Protein AF-A0A0B7N895-F1 (afdb_monomer)

Sequence (86 aa):
MSLVQNYNPDACLNNVMGLAESTKYFNVTTILTTSREYGPNGIMLPEPMSLLPNSIYIARPGQTNAWDDERFVKASKQSKRTVESN

Mean predicted aligned error: 6.36 Å

Secondary structure (DSSP, 8-state):
-----SS-HHHHHHHHHHHHHHHHHTT---EEEEESTTTTT-PPPHHHHHH-TTSEEEEESS-SSGGGSHHHHHHHHHT-------

Radius of gyration: 15.0 Å; Cα contacts (8 Å, |Δi|>4): 74; chains: 1; bounding box: 38×28×39 Å

Foldseek 3Di:
DDPPCPDDPVVVVVVVVVVLVVCVVVVAAAAAEDACQVDPRHHDDVRSCVSCVVHHYYYHNHDPDQCVDPVSVVSVVVSPPDPPDD

Structure (mmCIF, N/CA/C/O backbone):
data_AF-A0A0B7N895-F1
#
_entry.id   AF-A0A0B7N895-F1
#
loop_
_atom_site.group_PDB
_atom_site.id
_atom_site.type_symbol
_atom_site.label_atom_id
_atom_site.label_alt_id
_atom_site.label_comp_id
_atom_site.label_asym_id
_atom_site.label_entity_id
_atom_site.label_seq_id
_atom_site.pdbx_PDB_ins_code
_atom_site.Cartn_x
_atom_site.Cartn_y
_atom_site.Cartn_z
_atom_site.occupancy
_atom_site.B_iso_or_equiv
_atom_site.auth_seq_id
_atom_site.auth_comp_id
_atom_site.auth_asym_id
_atom_site.auth_atom_id
_atom_site.pdbx_PDB_model_num
ATOM 1 N N . MET A 1 1 ? 17.485 5.087 -23.419 1.00 39.66 1 MET A N 1
ATOM 2 C CA . MET A 1 1 ? 16.108 5.032 -23.952 1.00 39.66 1 MET A CA 1
ATOM 3 C C . MET A 1 1 ? 15.237 5.800 -22.969 1.00 39.66 1 MET A C 1
ATOM 5 O O . MET A 1 1 ? 14.979 5.297 -21.886 1.00 39.66 1 MET A O 1
ATOM 9 N N . SER A 1 2 ? 14.951 7.072 -23.256 1.00 49.12 2 SER A N 1
ATOM 10 C CA . SER A 1 2 ? 14.173 7.934 -22.356 1.00 49.12 2 SER A CA 1
ATOM 11 C C . SER A 1 2 ? 12.693 7.636 -22.572 1.00 49.12 2 SER A C 1
ATOM 13 O O . SER A 1 2 ? 12.082 8.132 -23.515 1.00 49.12 2 SER A O 1
ATOM 15 N N . LEU A 1 3 ? 12.140 6.743 -21.751 1.00 56.56 3 LEU A N 1
ATOM 16 C CA . LEU A 1 3 ? 10.703 6.732 -21.499 1.00 56.56 3 LEU A CA 1
ATOM 17 C C . LEU A 1 3 ? 10.416 8.044 -20.773 1.00 56.56 3 LEU A C 1
ATOM 19 O O . LEU A 1 3 ? 11.121 8.352 -19.821 1.00 56.56 3 LEU A O 1
ATOM 23 N N . VAL A 1 4 ? 9.458 8.836 -21.246 1.00 49.06 4 VAL A N 1
ATOM 24 C CA . VAL A 1 4 ? 9.075 10.120 -20.641 1.00 49.06 4 VAL A CA 1
ATOM 25 C C . VAL A 1 4 ? 8.843 9.926 -19.132 1.00 49.06 4 VAL A C 1
ATOM 27 O O . VAL A 1 4 ? 7.810 9.409 -18.712 1.00 49.06 4 VAL A O 1
ATOM 30 N N . GLN A 1 5 ? 9.840 10.281 -18.313 1.00 64.12 5 GLN A N 1
ATOM 31 C CA . GLN A 1 5 ? 9.801 10.163 -16.857 1.00 64.12 5 GLN A CA 1
ATOM 32 C C . GLN A 1 5 ? 9.171 11.439 -16.307 1.00 64.12 5 GLN A C 1
ATOM 34 O O . GLN A 1 5 ? 9.855 12.420 -16.034 1.00 64.12 5 GLN A O 1
ATOM 39 N N . ASN A 1 6 ? 7.845 11.430 -16.164 1.00 69.12 6 ASN A N 1
ATOM 40 C CA . ASN A 1 6 ? 7.089 12.569 -15.627 1.00 69.12 6 ASN A CA 1
ATOM 41 C C . ASN A 1 6 ? 7.456 12.912 -14.167 1.00 69.12 6 ASN A C 1
ATOM 43 O O . ASN A 1 6 ? 7.051 13.956 -13.662 1.00 69.12 6 ASN A O 1
ATOM 47 N N . TYR A 1 7 ? 8.203 12.043 -13.478 1.00 79.94 7 TYR A N 1
ATOM 48 C CA . TYR A 1 7 ? 8.663 12.250 -12.112 1.00 79.94 7 TYR A CA 1
ATOM 49 C C . TYR A 1 7 ? 9.975 11.496 -11.868 1.00 79.94 7 TYR A C 1
ATOM 51 O O . TYR A 1 7 ? 10.158 10.397 -12.394 1.00 79.94 7 TYR A O 1
ATOM 59 N N . ASN A 1 8 ? 10.882 12.073 -11.074 1.00 89.19 8 ASN A N 1
ATOM 60 C CA . ASN A 1 8 ? 12.141 11.417 -10.717 1.00 89.19 8 ASN A CA 1
ATOM 61 C C . ASN A 1 8 ? 11.842 10.167 -9.850 1.00 89.19 8 ASN A C 1
ATOM 63 O O . ASN A 1 8 ? 11.157 10.301 -8.829 1.00 89.19 8 ASN A O 1
ATOM 67 N N . PRO A 1 9 ? 12.327 8.967 -10.226 1.00 87.56 9 PRO A N 1
ATOM 68 C CA . PRO A 1 9 ? 12.049 7.730 -9.493 1.00 87.56 9 PRO A CA 1
ATOM 69 C C . PRO A 1 9 ? 12.555 7.756 -8.044 1.00 87.56 9 PRO A C 1
ATOM 71 O O . PRO A 1 9 ? 11.839 7.300 -7.153 1.00 87.56 9 PRO A O 1
ATOM 74 N N . ASP A 1 10 ? 13.717 8.357 -7.786 1.00 89.75 10 ASP A N 1
ATOM 75 C CA . ASP A 1 10 ? 14.288 8.461 -6.439 1.00 89.75 10 ASP A CA 1
ATOM 76 C C . ASP A 1 10 ? 13.433 9.376 -5.561 1.00 89.75 10 ASP A C 1
ATOM 78 O O . ASP A 1 10 ? 13.141 9.066 -4.408 1.00 89.75 10 ASP A O 1
ATOM 82 N N . ALA A 1 11 ? 12.955 10.488 -6.128 1.00 91.81 11 ALA A N 1
ATOM 83 C CA . ALA A 1 11 ? 12.028 11.376 -5.434 1.00 91.81 11 ALA A CA 1
ATOM 84 C C . ALA A 1 11 ? 10.696 10.671 -5.126 1.00 91.81 11 ALA A C 1
ATOM 86 O O . ALA A 1 11 ? 10.130 10.869 -4.052 1.00 91.81 11 ALA A O 1
ATOM 87 N N . CYS A 1 12 ? 10.203 9.825 -6.040 1.00 90.25 12 CYS A N 1
ATOM 88 C CA . CYS A 1 12 ? 8.985 9.039 -5.827 1.00 90.25 12 CYS A CA 1
ATOM 89 C C . CYS A 1 12 ? 9.150 8.099 -4.633 1.00 90.25 12 CYS A C 1
ATOM 91 O O . CYS A 1 12 ? 8.332 8.114 -3.712 1.00 90.25 12 CYS A O 1
ATOM 93 N N . LEU A 1 13 ? 10.243 7.331 -4.630 1.00 91.56 13 LEU A N 1
ATOM 94 C CA . LEU A 1 13 ? 10.553 6.393 -3.561 1.00 91.56 13 LEU A CA 1
ATOM 95 C C . LEU A 1 13 ? 10.715 7.114 -2.219 1.00 91.56 13 LEU A C 1
ATOM 97 O O . LEU A 1 13 ? 10.099 6.710 -1.235 1.00 91.56 13 LEU A O 1
ATOM 101 N N . ASN A 1 14 ? 11.460 8.222 -2.188 1.00 94.56 14 ASN A N 1
ATOM 102 C CA . ASN A 1 14 ? 11.660 9.017 -0.976 1.00 94.56 14 ASN A CA 1
ATOM 103 C C . ASN A 1 14 ? 10.338 9.542 -0.399 1.00 94.56 14 ASN A C 1
ATOM 105 O O . ASN A 1 14 ? 10.133 9.479 0.810 1.00 94.56 14 ASN A O 1
ATOM 109 N N . ASN A 1 15 ? 9.412 10.007 -1.241 1.00 94.69 15 ASN A N 1
ATOM 110 C CA . ASN A 1 15 ? 8.108 10.487 -0.777 1.00 94.69 15 ASN A CA 1
ATOM 111 C C . ASN A 1 15 ? 7.234 9.354 -0.224 1.00 94.69 15 ASN A C 1
ATOM 113 O O . ASN A 1 15 ? 6.573 9.528 0.801 1.00 94.69 15 ASN A O 1
ATOM 117 N N . VAL A 1 16 ? 7.237 8.190 -0.882 1.00 94.94 16 VAL A N 1
ATOM 118 C CA . VAL A 1 16 ? 6.517 6.999 -0.407 1.00 94.94 16 VAL A CA 1
ATOM 119 C C . VAL A 1 16 ? 7.064 6.552 0.948 1.00 94.94 16 VAL A C 1
ATOM 121 O O . VAL A 1 16 ? 6.284 6.311 1.872 1.00 94.94 16 VAL A O 1
ATOM 124 N N . MET A 1 17 ? 8.388 6.497 1.094 1.00 96.88 17 MET A N 1
ATOM 125 C CA . MET A 1 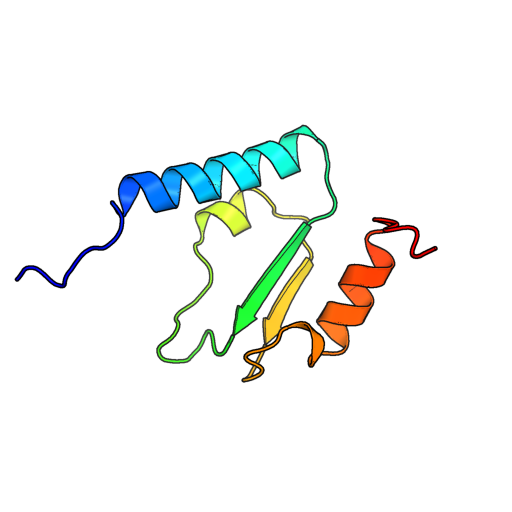17 ? 9.034 6.116 2.349 1.00 96.88 17 MET A CA 1
ATOM 126 C C . MET A 1 17 ? 8.805 7.149 3.450 1.00 96.88 17 MET A C 1
ATOM 128 O O . MET A 1 17 ? 8.433 6.762 4.551 1.00 96.88 17 MET A O 1
ATOM 132 N N . GLY A 1 18 ? 8.898 8.448 3.155 1.00 96.94 18 GLY A N 1
ATOM 133 C CA . GLY A 1 18 ? 8.605 9.507 4.125 1.00 96.94 18 GLY A CA 1
ATOM 134 C C . GLY A 1 18 ? 7.161 9.463 4.638 1.00 96.94 18 GLY A C 1
ATOM 135 O O . GLY A 1 18 ? 6.913 9.643 5.834 1.00 96.94 18 GLY A O 1
ATOM 136 N N . LEU A 1 19 ? 6.194 9.146 3.768 1.00 96.50 19 LEU A N 1
ATOM 137 C CA . LEU A 1 19 ? 4.812 8.912 4.190 1.00 96.50 19 LEU A CA 1
ATOM 138 C C . LEU A 1 19 ? 4.708 7.673 5.088 1.00 96.50 19 LEU A C 1
ATOM 140 O O . LEU A 1 19 ? 4.094 7.742 6.152 1.00 96.50 19 LEU A O 1
ATOM 144 N N . ALA A 1 20 ? 5.317 6.553 4.695 1.00 96.06 20 ALA A N 1
ATOM 145 C CA . ALA A 1 20 ? 5.286 5.322 5.480 1.00 96.06 20 ALA A CA 1
ATOM 146 C C . ALA A 1 20 ? 5.948 5.504 6.862 1.00 96.06 20 ALA A C 1
ATOM 148 O O . ALA A 1 20 ? 5.376 5.111 7.880 1.00 96.06 20 ALA A O 1
ATOM 149 N N . GLU A 1 21 ? 7.088 6.189 6.934 1.00 96.88 21 GLU A N 1
ATOM 150 C CA . GLU A 1 21 ? 7.761 6.548 8.186 1.00 96.88 21 GLU A CA 1
ATOM 151 C C . GLU A 1 21 ? 6.890 7.443 9.061 1.00 96.88 21 GLU A C 1
ATOM 153 O O . GLU A 1 21 ? 6.766 7.189 10.259 1.00 96.88 21 GLU A O 1
ATOM 158 N N . SER A 1 22 ? 6.207 8.424 8.467 1.00 96.81 22 SER A N 1
ATOM 159 C CA . SER A 1 22 ? 5.259 9.275 9.189 1.00 96.81 22 SER A CA 1
ATOM 160 C C . SER A 1 22 ? 4.125 8.449 9.799 1.00 96.81 22 SER A C 1
ATOM 162 O O . SER A 1 22 ? 3.791 8.629 10.970 1.00 96.81 22 SER A O 1
ATOM 164 N N . THR A 1 23 ? 3.554 7.495 9.052 1.00 94.25 23 THR A N 1
ATOM 165 C CA . THR A 1 23 ? 2.500 6.622 9.599 1.00 94.25 23 THR A CA 1
ATOM 166 C C . THR A 1 23 ? 2.993 5.773 10.766 1.00 94.25 23 THR A C 1
ATOM 168 O O . THR A 1 23 ? 2.277 5.636 11.757 1.00 94.25 23 THR A O 1
ATOM 171 N N . LYS A 1 24 ? 4.228 5.262 10.693 1.00 93.81 24 LYS A N 1
ATOM 172 C CA . LYS A 1 24 ? 4.864 4.530 11.791 1.00 93.81 24 LYS A CA 1
ATOM 173 C C . LYS A 1 24 ? 5.092 5.429 13.004 1.00 93.81 24 LYS A C 1
ATOM 175 O O . LYS A 1 24 ? 4.755 5.036 14.115 1.00 93.81 24 LYS A O 1
ATOM 180 N N . TYR A 1 25 ? 5.627 6.630 12.793 1.00 95.62 25 TYR A N 1
ATOM 181 C CA . TYR A 1 25 ? 5.926 7.591 13.853 1.00 95.62 25 TYR A CA 1
ATOM 182 C C . TYR A 1 25 ? 4.673 8.002 14.635 1.00 95.62 25 TYR A C 1
ATOM 184 O O . TYR A 1 25 ? 4.668 7.975 15.862 1.00 95.62 25 TYR A O 1
ATOM 192 N N . PHE A 1 26 ? 3.583 8.312 13.931 1.00 94.12 26 PHE A N 1
ATOM 193 C CA . PHE A 1 26 ? 2.306 8.688 14.544 1.00 94.12 26 PHE A CA 1
ATOM 194 C C . PHE A 1 26 ? 1.430 7.490 14.935 1.00 94.12 26 PHE A C 1
ATOM 196 O O . PHE A 1 26 ? 0.288 7.674 15.352 1.00 94.12 26 PHE A O 1
ATOM 203 N N . ASN A 1 27 ? 1.949 6.265 14.805 1.00 90.38 27 ASN A N 1
ATOM 204 C CA . ASN A 1 27 ? 1.257 5.030 15.166 1.00 90.38 27 ASN A CA 1
ATOM 205 C C . ASN A 1 27 ? -0.118 4.883 14.485 1.00 90.38 27 ASN A C 1
ATOM 207 O O . ASN A 1 27 ? -1.117 4.468 15.074 1.00 90.38 27 ASN A O 1
ATOM 211 N N . VAL A 1 28 ? -0.167 5.275 13.217 1.00 91.31 28 VAL A N 1
ATOM 212 C CA . VAL A 1 28 ? -1.387 5.365 12.432 1.00 91.31 28 VAL A CA 1
ATOM 213 C C . VAL A 1 28 ? -1.741 3.996 11.854 1.00 91.31 28 VAL A C 1
ATOM 215 O O . VAL A 1 28 ? -0.933 3.371 11.161 1.00 91.31 28 VAL A O 1
ATOM 218 N N . THR A 1 29 ? -2.988 3.554 12.054 1.00 91.69 29 THR A N 1
ATOM 219 C CA . THR A 1 29 ? -3.509 2.348 11.396 1.00 91.69 29 THR A CA 1
ATOM 220 C C . THR A 1 29 ? -3.372 2.482 9.881 1.00 91.69 29 THR A C 1
ATOM 222 O O . THR A 1 29 ? -3.902 3.426 9.277 1.00 91.69 29 THR A O 1
ATOM 225 N N . THR A 1 30 ? -2.657 1.530 9.279 1.00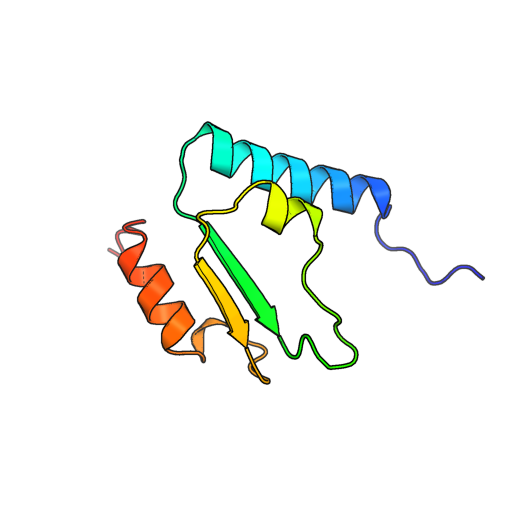 94.19 30 THR A N 1
ATOM 226 C CA . THR A 1 30 ? -2.272 1.558 7.866 1.00 94.19 30 THR A CA 1
ATOM 227 C C . THR A 1 30 ? -2.721 0.284 7.162 1.00 94.19 30 THR A C 1
ATOM 229 O O . THR A 1 30 ? -2.573 -0.822 7.685 1.00 94.19 30 THR A O 1
ATOM 232 N N . ILE A 1 31 ? -3.287 0.460 5.969 1.00 95.31 31 ILE A N 1
ATOM 233 C CA . ILE A 1 31 ? -3.725 -0.615 5.082 1.00 95.31 31 ILE A CA 1
ATOM 234 C C . ILE A 1 31 ? -2.872 -0.517 3.822 1.00 95.31 31 ILE A C 1
ATOM 236 O O . ILE A 1 31 ? -2.874 0.513 3.148 1.00 95.31 31 ILE A O 1
ATOM 240 N N . LEU A 1 32 ? -2.156 -1.587 3.510 1.00 95.81 32 LEU A N 1
ATOM 241 C CA . LEU A 1 32 ? -1.398 -1.749 2.279 1.00 95.81 32 LEU A CA 1
ATOM 242 C C . LEU A 1 32 ? -2.227 -2.590 1.309 1.00 95.81 32 LEU A C 1
ATOM 244 O O . LEU A 1 32 ? -2.797 -3.613 1.685 1.00 95.81 32 LEU A O 1
ATOM 248 N N . THR A 1 33 ? -2.334 -2.167 0.053 1.00 96.56 33 THR A N 1
ATOM 249 C CA . THR A 1 33 ? -3.138 -2.901 -0.926 1.00 96.56 33 THR A CA 1
ATOM 250 C C . THR A 1 33 ? -2.568 -2.805 -2.333 1.00 96.56 33 THR A C 1
ATOM 252 O O . THR A 1 33 ? -2.082 -1.753 -2.743 1.00 96.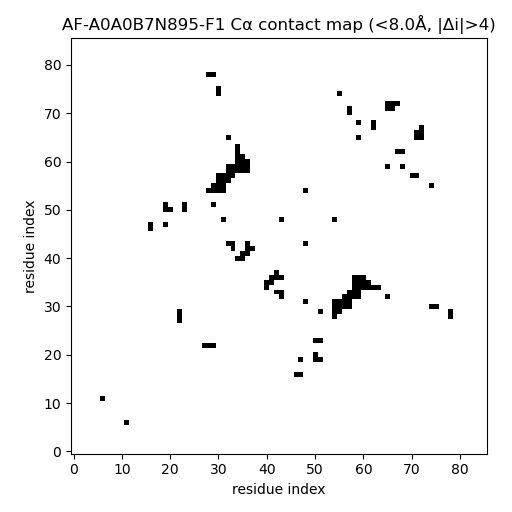56 33 THR A O 1
ATOM 255 N N . THR A 1 34 ? -2.645 -3.905 -3.077 1.00 96.38 34 THR A N 1
ATOM 256 C CA . THR A 1 34 ? -2.196 -4.026 -4.472 1.00 96.38 34 THR A CA 1
ATOM 257 C C . THR A 1 34 ? -3.364 -4.396 -5.381 1.00 96.38 34 THR A C 1
ATOM 259 O O . THR A 1 34 ? -4.425 -4.818 -4.916 1.00 96.38 34 THR A O 1
ATOM 262 N N . SER A 1 35 ? -3.180 -4.243 -6.693 1.00 95.44 35 SER A N 1
ATOM 263 C CA . SER A 1 35 ? -4.116 -4.733 -7.708 1.00 95.44 35 SER A CA 1
ATOM 264 C C . SER A 1 35 ? -3.365 -5.594 -8.713 1.00 95.44 35 SER A C 1
ATOM 266 O O . SER A 1 35 ? -2.430 -5.109 -9.348 1.00 95.44 35 SER A O 1
ATOM 268 N N . ARG A 1 36 ? -3.780 -6.856 -8.873 1.00 93.12 36 ARG A N 1
ATOM 269 C CA . ARG A 1 36 ? -3.184 -7.833 -9.806 1.00 93.12 36 ARG A CA 1
ATOM 270 C C . ARG A 1 36 ? -1.674 -8.012 -9.608 1.00 93.12 36 ARG A C 1
ATOM 272 O O . ARG A 1 36 ? -0.917 -7.972 -10.575 1.00 93.12 36 ARG A O 1
ATOM 279 N N . GLU A 1 37 ? -1.243 -8.220 -8.367 1.00 94.31 37 GLU A N 1
ATOM 280 C CA . GLU A 1 37 ? 0.187 -8.217 -8.017 1.00 94.31 37 GLU A CA 1
ATOM 281 C C . GLU A 1 37 ? 1.017 -9.349 -8.638 1.00 94.31 37 GLU A C 1
ATOM 283 O O . GLU A 1 37 ? 2.189 -9.164 -8.945 1.00 94.31 37 GLU A O 1
ATOM 288 N N . TYR A 1 38 ? 0.398 -10.502 -8.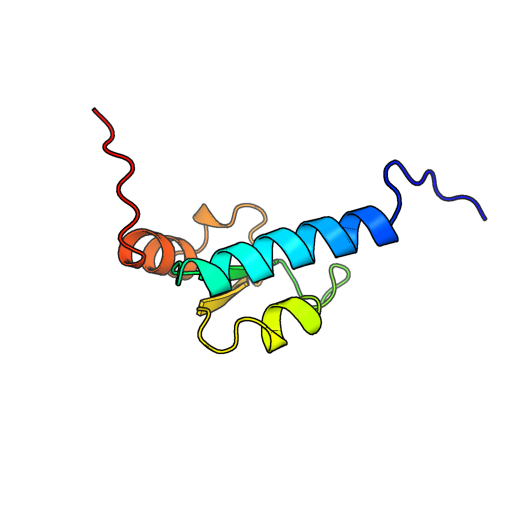905 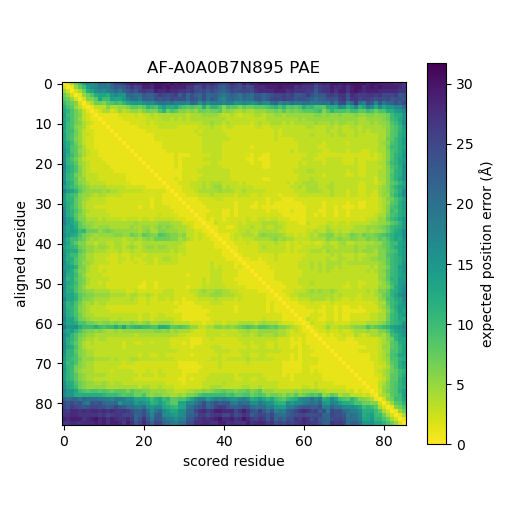1.00 90.94 38 TYR A N 1
ATOM 289 C CA . TYR A 1 38 ? 1.031 -11.614 -9.629 1.00 90.94 38 TYR A CA 1
ATOM 290 C C . TYR A 1 38 ? 0.960 -11.455 -11.160 1.00 90.94 38 TYR A C 1
ATOM 292 O O . TYR A 1 38 ? 1.204 -12.402 -11.904 1.00 90.94 38 TYR A O 1
ATOM 300 N N . GLY A 1 39 ? 0.562 -10.274 -11.636 1.00 89.38 39 GLY A N 1
ATOM 301 C CA . GLY A 1 39 ? 0.480 -9.911 -13.046 1.00 89.38 39 GLY A CA 1
ATOM 302 C C . GLY A 1 39 ? 1.474 -8.803 -13.418 1.00 89.38 39 GLY A C 1
ATOM 303 O O . GLY A 1 39 ? 2.439 -8.560 -12.696 1.00 89.38 39 GLY A O 1
ATOM 304 N N . PRO A 1 40 ? 1.241 -8.080 -14.528 1.00 89.75 40 PRO A N 1
ATOM 305 C CA . PRO A 1 40 ? 2.170 -7.059 -15.026 1.00 89.75 40 PRO A CA 1
ATOM 306 C C . PRO A 1 40 ? 2.340 -5.849 -14.092 1.00 89.75 40 PRO A C 1
ATOM 308 O O . PRO A 1 40 ? 3.267 -5.070 -14.283 1.00 89.75 40 PRO A O 1
ATOM 311 N N . ASN A 1 41 ? 1.467 -5.688 -13.092 1.00 91.38 41 ASN A N 1
ATOM 312 C CA . ASN A 1 41 ? 1.551 -4.603 -12.114 1.00 91.38 41 ASN A CA 1
ATOM 313 C C . ASN A 1 41 ? 2.649 -4.831 -11.063 1.00 91.38 41 ASN A C 1
ATOM 315 O O . ASN A 1 41 ? 3.086 -3.871 -10.435 1.00 91.38 41 ASN A O 1
ATOM 319 N N . GLY A 1 42 ? 3.088 -6.081 -10.884 1.00 91.56 42 GLY A N 1
ATOM 320 C CA . GLY A 1 42 ? 4.096 -6.449 -9.899 1.00 91.56 42 GLY A CA 1
ATOM 321 C C . GLY A 1 42 ? 3.609 -6.394 -8.449 1.00 91.56 42 GLY A C 1
ATOM 322 O O . GLY A 1 42 ? 2.502 -5.951 -8.133 1.00 91.56 42 GLY A O 1
ATOM 323 N N . ILE A 1 43 ? 4.466 -6.888 -7.560 1.00 93.94 43 ILE A N 1
ATOM 324 C CA . ILE A 1 43 ? 4.224 -6.907 -6.117 1.00 93.94 43 ILE A CA 1
ATOM 325 C C . ILE A 1 43 ? 4.469 -5.534 -5.484 1.00 93.94 43 ILE A C 1
ATOM 327 O O . ILE A 1 43 ? 5.149 -4.681 -6.053 1.00 93.94 43 ILE A O 1
ATOM 331 N N . MET A 1 44 ? 3.924 -5.334 -4.282 1.00 94.06 44 MET A N 1
ATOM 332 C CA . MET A 1 44 ? 4.251 -4.181 -3.442 1.00 94.06 44 MET A CA 1
ATOM 333 C C . MET A 1 44 ? 5.767 -4.091 -3.224 1.00 94.06 44 MET A C 1
ATOM 335 O O . MET A 1 44 ? 6.447 -5.111 -3.090 1.00 94.06 44 MET A O 1
ATOM 339 N N . LEU A 1 45 ? 6.279 -2.865 -3.137 1.00 92.75 45 LEU A N 1
ATOM 340 C CA . LEU A 1 45 ? 7.672 -2.627 -2.775 1.00 92.75 45 LEU A CA 1
ATOM 341 C C . LEU A 1 45 ? 8.001 -3.284 -1.412 1.00 92.75 45 LEU A C 1
ATOM 343 O O . LEU A 1 45 ? 7.203 -3.167 -0.472 1.00 92.75 45 LEU A O 1
ATOM 347 N N . PRO A 1 46 ? 9.142 -3.985 -1.274 1.00 93.56 46 PRO A N 1
ATOM 348 C CA . PRO A 1 46 ? 9.524 -4.629 -0.015 1.00 93.56 46 PRO A CA 1
ATOM 349 C C . PRO A 1 46 ? 9.728 -3.656 1.155 1.00 93.56 46 PRO A C 1
ATOM 351 O O . PRO A 1 46 ? 9.521 -4.027 2.315 1.00 93.56 46 PRO A O 1
ATOM 354 N N . GLU A 1 47 ? 10.132 -2.416 0.878 1.00 93.94 47 GLU A N 1
ATOM 355 C CA . GLU A 1 47 ? 10.544 -1.432 1.879 1.00 93.94 47 GLU A CA 1
ATOM 356 C C . GLU A 1 47 ? 9.365 -0.961 2.753 1.00 93.94 47 GLU A C 1
ATOM 358 O O . GLU A 1 47 ? 9.471 -1.086 3.978 1.00 93.94 47 GLU A O 1
ATOM 363 N N . PRO A 1 48 ? 8.202 -0.534 2.205 1.00 93.50 48 PRO A N 1
ATOM 364 C CA . PRO A 1 48 ? 7.022 -0.237 3.022 1.00 93.50 48 PRO A CA 1
ATOM 365 C C . 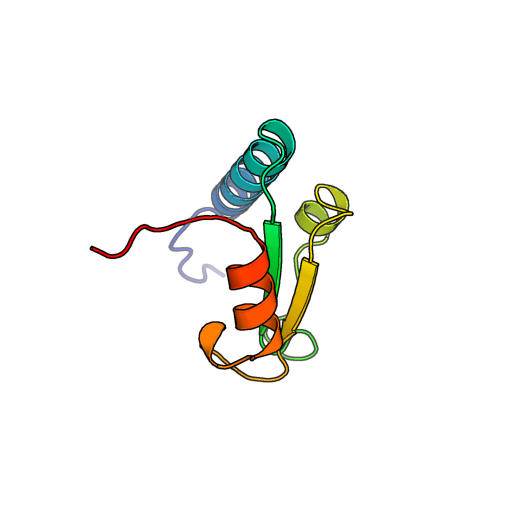PRO A 1 48 ? 6.506 -1.439 3.821 1.00 93.50 48 PRO A C 1
ATOM 367 O O . PRO A 1 48 ? 6.095 -1.270 4.969 1.00 93.50 48 PRO A O 1
ATOM 370 N N . MET A 1 49 ? 6.549 -2.652 3.252 1.00 92.62 49 MET A N 1
ATOM 371 C CA . MET A 1 49 ? 6.121 -3.871 3.957 1.00 92.62 49 MET A CA 1
ATOM 372 C C . MET A 1 49 ? 7.014 -4.168 5.166 1.00 92.62 49 MET A C 1
ATOM 374 O O . MET A 1 49 ? 6.515 -4.492 6.241 1.00 92.62 49 MET A O 1
ATOM 378 N N . SER A 1 50 ? 8.327 -3.996 5.009 1.00 94.62 50 SER A N 1
ATOM 379 C CA . SER A 1 50 ? 9.303 -4.189 6.088 1.00 94.62 50 SER A CA 1
ATOM 380 C C . SER A 1 50 ? 9.188 -3.113 7.170 1.00 94.62 50 SER A C 1
ATOM 382 O O . SER A 1 50 ? 9.369 -3.390 8.356 1.00 94.62 50 SER A O 1
ATOM 384 N N . LEU A 1 51 ? 8.873 -1.875 6.778 1.00 95.62 51 LEU A N 1
ATOM 385 C CA . LEU A 1 51 ? 8.721 -0.752 7.701 1.00 95.62 51 LEU A CA 1
ATOM 386 C C . LEU A 1 51 ? 7.433 -0.840 8.533 1.00 95.62 51 LEU A C 1
ATOM 388 O O . LEU A 1 51 ? 7.432 -0.433 9.701 1.00 95.62 51 LEU A O 1
ATOM 392 N N . LEU A 1 52 ? 6.361 -1.372 7.940 1.00 94.75 52 LEU A N 1
ATOM 393 C CA . LEU A 1 52 ? 5.017 -1.460 8.510 1.00 94.75 52 LEU A CA 1
ATOM 394 C C . LEU A 1 52 ? 4.564 -2.928 8.664 1.00 94.75 52 LEU A C 1
ATOM 396 O O . LEU A 1 52 ? 3.541 -3.317 8.092 1.00 94.75 52 LEU A O 1
ATOM 400 N N . PRO A 1 53 ? 5.261 -3.749 9.474 1.00 92.75 53 PRO A N 1
ATOM 401 C CA . PRO A 1 53 ? 5.003 -5.191 9.557 1.00 92.75 53 PRO A CA 1
ATOM 402 C C . PRO A 1 53 ? 3.625 -5.537 10.140 1.00 92.75 53 PRO A C 1
ATOM 404 O O . PRO A 1 53 ? 3.099 -6.614 9.890 1.00 92.75 53 PRO A O 1
ATOM 407 N N . ASN A 1 54 ? 3.026 -4.615 10.900 1.00 88.50 54 ASN A N 1
ATOM 408 C CA . ASN A 1 54 ? 1.707 -4.785 11.518 1.00 88.50 54 ASN A CA 1
ATOM 409 C C . ASN A 1 54 ? 0.565 -4.202 10.667 1.00 88.50 54 ASN A C 1
ATOM 411 O O . ASN A 1 54 ? -0.566 -4.094 11.141 1.00 88.50 54 ASN A O 1
ATOM 415 N N . SER A 1 55 ? 0.857 -3.744 9.447 1.00 92.56 55 SER A N 1
ATOM 416 C CA . SER A 1 55 ? -0.169 -3.216 8.549 1.00 92.56 55 SER A CA 1
ATOM 417 C C . SER A 1 55 ? -1.078 -4.327 8.025 1.00 92.56 55 SER A C 1
ATOM 419 O O . SER A 1 55 ? -0.690 -5.488 7.898 1.00 92.56 55 SER A O 1
ATOM 421 N N . ILE A 1 56 ? -2.318 -3.963 7.700 1.00 94.25 56 ILE A N 1
ATOM 422 C CA . ILE A 1 56 ? -3.249 -4.881 7.042 1.00 94.25 56 ILE A CA 1
ATOM 423 C C . ILE A 1 56 ? -2.873 -4.929 5.560 1.00 94.25 56 ILE A C 1
ATOM 425 O O . ILE A 1 56 ? -2.954 -3.902 4.888 1.00 94.25 56 ILE A O 1
ATOM 429 N N . TYR A 1 57 ? -2.497 -6.100 5.046 1.00 95.38 57 TYR A N 1
ATOM 430 C CA . TYR A 1 57 ? -2.152 -6.284 3.634 1.00 95.38 57 TYR A CA 1
ATOM 431 C C . TYR A 1 57 ? -3.295 -6.938 2.849 1.00 95.38 57 TYR A C 1
ATOM 433 O O . TYR A 1 57 ? -3.766 -8.018 3.205 1.00 95.38 57 TYR A O 1
ATOM 441 N N . ILE A 1 58 ? -3.745 -6.295 1.768 1.00 96.25 58 ILE A N 1
ATOM 442 C CA . ILE A 1 58 ? -4.842 -6.779 0.917 1.00 96.25 58 ILE A CA 1
ATOM 443 C C . ILE A 1 58 ? -4.402 -6.793 -0.546 1.00 96.25 58 ILE A C 1
ATOM 445 O O . ILE A 1 58 ? -4.449 -5.770 -1.233 1.00 96.25 58 ILE A O 1
ATOM 449 N N . ALA A 1 59 ? -4.056 -7.976 -1.047 1.00 96.38 59 ALA A N 1
ATOM 450 C CA . ALA A 1 59 ? -3.845 -8.202 -2.471 1.00 96.38 59 ALA A CA 1
ATOM 451 C C . ALA A 1 59 ? -5.191 -8.369 -3.197 1.00 96.38 59 ALA A C 1
ATOM 453 O O . ALA A 1 59 ? -5.933 -9.335 -2.960 1.00 96.38 59 ALA A O 1
ATOM 454 N N . ARG A 1 60 ? -5.545 -7.413 -4.066 1.00 96.50 60 ARG A N 1
ATOM 455 C CA . ARG A 1 60 ? -6.792 -7.468 -4.844 1.00 96.50 60 ARG A CA 1
ATOM 456 C C . ARG A 1 60 ? -6.553 -8.190 -6.174 1.00 96.50 60 ARG A C 1
ATOM 458 O O . ARG A 1 60 ? -5.620 -7.833 -6.897 1.00 96.50 60 ARG A O 1
ATOM 465 N N . PRO A 1 61 ? -7.390 -9.176 -6.542 1.00 92.25 61 PRO A N 1
ATOM 466 C CA . PRO A 1 61 ? -7.165 -10.001 -7.729 1.00 92.25 61 PRO A CA 1
ATOM 467 C C . PRO A 1 61 ? -7.401 -9.266 -9.054 1.00 92.25 61 PRO A C 1
ATOM 469 O O . PRO A 1 61 ? -6.937 -9.742 -10.086 1.00 92.25 61 PRO A O 1
ATOM 472 N N . GLY A 1 62 ? -8.116 -8.134 -9.056 1.00 89.00 62 GLY A N 1
ATOM 473 C CA . GLY A 1 62 ? -8.446 -7.427 -10.300 1.00 89.00 62 GLY A CA 1
ATOM 474 C C . GLY A 1 62 ? -9.102 -6.058 -10.157 1.00 89.00 62 GLY A C 1
ATOM 475 O O . GLY A 1 62 ? -9.106 -5.295 -11.118 1.00 89.00 62 GLY A O 1
ATOM 476 N N . GLN A 1 63 ? -9.641 -5.727 -8.985 1.00 91.94 63 GLN A N 1
ATOM 477 C CA . GLN A 1 63 ? -10.389 -4.494 -8.766 1.00 91.94 63 GLN A CA 1
ATOM 478 C C . GLN A 1 63 ? -9.460 -3.278 -8.853 1.00 91.94 63 GLN A C 1
ATOM 480 O O . GLN A 1 63 ? -8.562 -3.092 -8.019 1.00 91.94 63 GLN A O 1
ATOM 485 N N . THR A 1 64 ? -9.693 -2.430 -9.856 1.00 92.56 64 THR A N 1
ATOM 486 C CA . THR A 1 64 ? -9.002 -1.141 -9.989 1.00 92.56 64 THR A CA 1
ATOM 487 C C . THR A 1 64 ? -9.356 -0.241 -8.811 1.00 92.56 64 THR A C 1
ATOM 489 O O . THR A 1 64 ? -8.462 0.204 -8.092 1.00 92.56 64 THR A O 1
ATOM 492 N N . ASN A 1 65 ? -10.652 -0.056 -8.549 1.00 94.88 65 ASN A N 1
ATOM 493 C CA . ASN A 1 65 ? -11.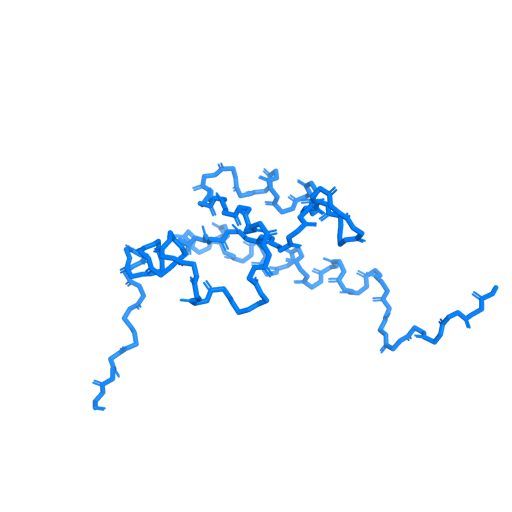129 0.640 -7.364 1.00 94.88 65 ASN A CA 1
ATOM 494 C C . ASN A 1 65 ? -11.000 -0.267 -6.129 1.00 94.88 65 ASN A C 1
ATOM 496 O O . ASN A 1 65 ? -11.558 -1.360 -6.087 1.00 94.88 65 ASN A O 1
ATOM 500 N N . ALA A 1 66 ? -10.270 0.183 -5.107 1.00 96.19 66 ALA A N 1
ATOM 501 C CA . ALA A 1 66 ? -10.109 -0.578 -3.869 1.00 96.19 66 ALA A CA 1
ATOM 502 C C . ALA A 1 66 ? -11.420 -0.712 -3.077 1.00 96.19 66 ALA A C 1
ATOM 504 O O . ALA A 1 66 ? -11.591 -1.687 -2.352 1.00 96.19 66 ALA A O 1
ATOM 505 N N . TRP A 1 67 ? -12.353 0.230 -3.242 1.00 95.75 67 TRP A N 1
ATOM 506 C CA . TRP A 1 67 ? -13.645 0.223 -2.549 1.00 95.75 67 TRP A CA 1
ATOM 507 C C . TRP A 1 67 ? -14.598 -0.882 -3.028 1.00 95.75 67 TRP A C 1
ATOM 509 O O . TRP A 1 67 ? -15.547 -1.206 -2.321 1.00 95.75 67 TRP A O 1
ATOM 519 N N . ASP A 1 68 ? -14.321 -1.492 -4.184 1.00 96.75 68 ASP A N 1
ATOM 520 C CA . ASP A 1 68 ? -15.089 -2.631 -4.701 1.00 96.75 68 ASP A CA 1
ATOM 521 C C . ASP A 1 68 ? -14.683 -3.958 -4.024 1.00 96.75 68 ASP A C 1
ATOM 523 O O . ASP A 1 68 ? -15.332 -4.984 -4.218 1.00 96.75 68 ASP A O 1
ATOM 527 N N . ASP A 1 69 ? -13.603 -3.968 -3.230 1.00 96.69 69 ASP A N 1
ATOM 528 C CA . ASP A 1 69 ? -13.193 -5.121 -2.428 1.00 96.69 69 ASP A CA 1
ATOM 529 C C . ASP A 1 69 ? -13.730 -4.988 -0.997 1.00 96.69 69 ASP A C 1
ATOM 531 O O . ASP A 1 69 ? -13.323 -4.116 -0.222 1.00 96.69 69 ASP A O 1
ATOM 535 N N . GLU A 1 70 ? -14.633 -5.889 -0.608 1.00 95.75 70 GLU A N 1
ATOM 536 C CA . GLU A 1 70 ? -15.242 -5.858 0.723 1.00 95.75 70 GLU A CA 1
ATOM 537 C C . GLU A 1 70 ? -14.224 -5.937 1.864 1.00 95.75 70 GLU A C 1
ATOM 539 O O . GLU A 1 70 ? -14.467 -5.389 2.941 1.00 95.75 70 GLU A O 1
ATOM 544 N N . ARG A 1 71 ? -13.093 -6.628 1.666 1.00 95.44 71 ARG A N 1
ATOM 545 C CA . ARG A 1 71 ? -12.048 -6.761 2.690 1.00 95.44 71 ARG A CA 1
ATOM 546 C C . ARG A 1 71 ? -11.404 -5.405 2.938 1.00 95.44 71 ARG A C 1
ATOM 548 O O . ARG A 1 71 ? -11.165 -5.050 4.091 1.00 95.44 71 ARG A O 1
ATOM 555 N N . PHE A 1 72 ? -11.192 -4.629 1.874 1.00 95.81 72 PHE A N 1
ATOM 556 C CA . PHE A 1 72 ? -10.657 -3.275 1.965 1.00 95.81 72 PHE A CA 1
ATOM 557 C C . PHE A 1 72 ? -11.634 -2.330 2.668 1.00 95.81 72 PHE A C 1
ATOM 559 O O . PHE A 1 72 ? -11.245 -1.642 3.610 1.00 95.81 72 PHE A O 1
ATOM 566 N N . VAL A 1 73 ? -12.917 -2.353 2.295 1.00 94.69 73 VAL A N 1
ATOM 567 C CA . VAL A 1 73 ? -13.949 -1.528 2.950 1.00 94.69 73 VAL A CA 1
ATOM 568 C C . VAL A 1 73 ? -14.087 -1.879 4.434 1.00 94.69 73 VAL A C 1
ATOM 570 O O . VAL A 1 73 ? -14.176 -0.981 5.274 1.00 94.69 73 VAL A O 1
ATOM 573 N N . LYS A 1 74 ? -14.073 -3.172 4.785 1.00 93.94 74 LYS A N 1
ATOM 574 C CA . LYS A 1 74 ? -14.123 -3.635 6.182 1.00 93.94 74 LYS A CA 1
ATOM 575 C C . LYS A 1 74 ? -12.904 -3.148 6.970 1.00 93.94 74 LYS A C 1
ATOM 577 O O . LYS A 1 74 ? -13.087 -2.542 8.025 1.00 93.94 74 LYS A O 1
ATOM 582 N N . ALA A 1 75 ? -11.693 -3.326 6.439 1.00 93.06 75 ALA A N 1
ATOM 583 C CA . ALA A 1 75 ? -10.462 -2.850 7.073 1.00 93.06 75 ALA A CA 1
ATOM 584 C C . ALA A 1 75 ? -10.452 -1.319 7.242 1.00 93.06 75 ALA A C 1
ATOM 586 O O . ALA A 1 75 ? -10.094 -0.810 8.305 1.00 93.06 75 ALA A O 1
ATOM 587 N N . SER A 1 76 ? -10.911 -0.578 6.228 1.00 91.44 76 SER A N 1
ATOM 588 C CA . SER A 1 76 ? -11.005 0.883 6.270 1.00 91.44 76 SER A CA 1
ATOM 589 C C . SER A 1 76 ? -11.956 1.356 7.372 1.00 91.44 76 SER A C 1
ATOM 591 O O . SER A 1 76 ? -11.556 2.152 8.221 1.00 91.44 76 SER A O 1
ATOM 593 N N . LYS A 1 77 ? -13.170 0.797 7.450 1.00 90.12 77 LYS A N 1
ATOM 594 C CA . LYS A 1 77 ? -14.145 1.130 8.506 1.00 90.12 77 LYS A CA 1
ATOM 595 C C . LYS A 1 77 ? -13.643 0.774 9.910 1.00 90.12 77 LYS A C 1
ATOM 597 O O . LYS A 1 77 ? -13.905 1.503 10.861 1.00 90.12 77 LYS A O 1
ATOM 602 N N . GLN A 1 78 ? -12.893 -0.319 10.048 1.00 87.19 78 GLN A N 1
ATOM 603 C CA . GLN A 1 78 ? -12.302 -0.743 11.323 1.00 87.19 78 GLN A CA 1
ATOM 604 C C . GLN A 1 78 ? -11.124 0.129 11.772 1.00 87.19 78 GLN A C 1
ATOM 606 O O . GLN A 1 78 ? -10.830 0.173 12.964 1.00 87.19 78 GLN A O 1
ATOM 611 N N . SER A 1 79 ? -10.476 0.854 10.855 1.00 79.94 79 SER A N 1
ATOM 612 C CA . SER A 1 79 ? -9.310 1.695 11.159 1.00 79.94 79 SER A CA 1
ATOM 613 C C . SER A 1 79 ? -9.615 2.920 12.041 1.00 79.94 79 SER A C 1
ATOM 615 O O . SER A 1 79 ? -8.691 3.649 12.398 1.00 79.94 79 SER A O 1
ATOM 617 N N . LYS A 1 80 ? -10.889 3.124 12.427 1.00 65.94 80 LYS A N 1
ATOM 618 C CA . LYS A 1 80 ? -11.399 4.185 13.322 1.00 65.94 80 LYS A CA 1
ATOM 619 C C . LYS A 1 80 ? -10.997 5.613 12.926 1.00 65.94 80 LYS A C 1
ATOM 621 O O . LYS A 1 80 ? -10.996 6.505 13.769 1.00 65.94 80 LYS A O 1
ATOM 626 N N . ARG A 1 81 ? -10.689 5.861 11.650 1.00 63.84 81 ARG A N 1
ATOM 627 C CA . ARG A 1 81 ? -10.586 7.228 11.129 1.00 63.84 81 ARG A CA 1
ATOM 628 C C . ARG A 1 81 ? -11.986 7.726 10.799 1.00 63.84 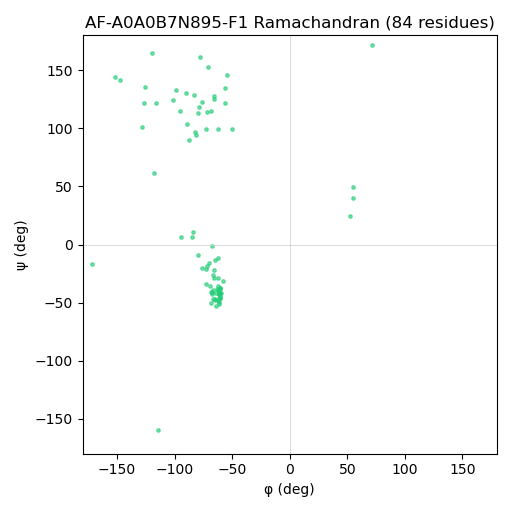81 ARG A C 1
ATOM 630 O O . ARG A 1 81 ? -12.530 7.400 9.748 1.00 63.84 81 ARG A O 1
ATOM 637 N N . THR A 1 82 ? -12.588 8.468 11.717 1.00 49.34 82 THR A N 1
ATOM 638 C CA . THR A 1 82 ? -13.865 9.134 11.464 1.00 49.34 82 THR A CA 1
ATOM 639 C C . THR A 1 82 ? -13.614 10.292 10.502 1.00 49.34 82 THR A C 1
ATOM 641 O O . THR A 1 82 ? -12.930 11.251 10.850 1.00 49.34 82 THR A O 1
ATOM 644 N N . VAL A 1 83 ? -14.154 10.211 9.288 1.00 54.28 83 VAL A N 1
ATOM 645 C CA . VAL A 1 83 ? -14.604 11.423 8.604 1.00 54.28 83 VAL A CA 1
ATOM 646 C C . VAL A 1 83 ? -16.042 11.562 9.070 1.00 54.28 83 VAL A C 1
ATOM 648 O O . VAL A 1 83 ? -16.881 10.748 8.689 1.00 54.28 83 VAL A O 1
ATOM 651 N N . GLU A 1 84 ? -16.308 12.482 9.994 1.00 39.12 84 GLU A N 1
ATOM 652 C CA . GLU A 1 84 ? -17.687 12.853 10.298 1.00 39.12 84 GLU A CA 1
ATOM 653 C C . GLU A 1 84 ? -18.263 13.447 9.013 1.00 39.12 84 GLU A C 1
ATOM 655 O O . GLU A 1 84 ? -17.966 14.575 8.628 1.00 39.12 84 GLU A O 1
ATOM 660 N N . SER A 1 85 ? -19.009 12.629 8.281 1.00 43.75 85 SER A N 1
ATOM 661 C CA . SER A 1 85 ? -19.930 13.106 7.267 1.00 43.75 85 SER A CA 1
ATOM 662 C C . SER A 1 85 ? -21.112 13.726 8.005 1.00 43.75 85 SER A C 1
ATOM 664 O O . SER A 1 85 ? -21.962 12.989 8.511 1.00 43.75 85 SER A O 1
ATOM 666 N N . ASN A 1 86 ? -21.106 15.056 8.112 1.00 35.81 86 ASN A N 1
ATOM 667 C CA . ASN A 1 86 ? -22.329 15.837 8.304 1.00 35.81 86 ASN A CA 1
ATOM 668 C C . ASN A 1 86 ? -23.285 15.617 7.129 1.00 35.81 86 ASN A C 1
ATOM 670 O O . ASN A 1 86 ? -22.782 15.508 5.985 1.00 35.81 86 ASN A O 1
#

pLDDT: mean 87.03, std 15.54, range [35.81, 96.94]

Solvent-accessible surface area (backbone atoms only — not comparable to full-atom values): 5484 Å² total; per-residue (Å²): 133,88,68,89,68,92,59,61,67,67,60,51,52,51,52,53,48,54,51,50,51,48,35,59,74,70,68,48,82,50,76,47,72,47,48,27,34,96,48,97,67,39,66,79,66,67,63,62,50,69,74,43,72,85,42,50,76,46,82,31,84,68,53,84,57,59,76,80,36,67,69,50,45,52,52,55,68,70,53,70,73,79,75,84,78,126

InterPro domains:
  IPR036380 Isochorismatase-like superfamily [G3DSA:3.40.50.850] (1-83)
  IPR036380 Isochorismatase-like superfamily [SSF52499] (6-75)
  IPR053152 Probable Hydrolase YcaC-like [PTHR43559] (2-80)

Organism: NCBI:txid35722

Nearest PDB structures (foldseek):
  4wgf-assembly1_B  TM=9.533E-01  e=3.015E-06  Pseudomonas aeruginosa PAO1
  1yac-assembly1_A  TM=9.427E-01  e=2.458E-05  Escherichia coli
  3zn8-assembly1_A  TM=5.172E-01  e=5.927E+00  Escherichia coli
  4nzp-assembly1_A  TM=4.193E-01  e=5.198E+00  Campylobacter jejuni subsp. jejuni NCTC 11168 = ATCC 700819
  8p4c-assembly1_M 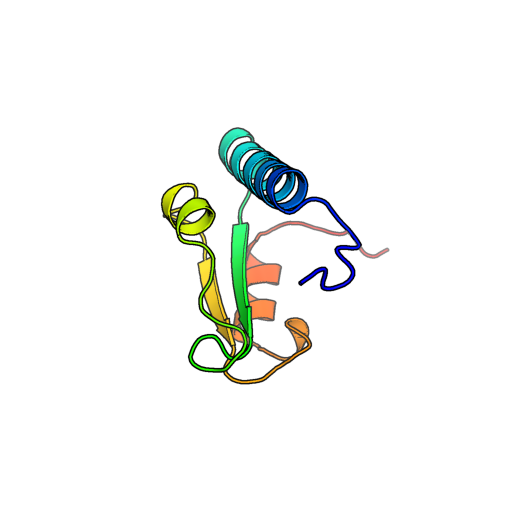 TM=4.084E-01  e=5.551E+00  Homo sapiens